Protein AF-A0AAW0IYM4-F1 (afdb_monomer_lite)

Radius of gyration: 17.97 Å; chains: 1; bounding box: 32×26×51 Å

Sequence (90 aa):
MEEILKALKDDNNNINIVGVHGMGGVGKTTMVKQVAEKVMTEGLFHRVVMASVSQIVNLKKIQISIADGLELFLKKKSDEDKRRELFGKE

Organism: Quercus suber (NCBI:txid58331)

Structure (mmCIF, N/CA/C/O backbone):
data_AF-A0AAW0IYM4-F1
#
_entry.id   AF-A0AAW0IYM4-F1
#
loop_
_atom_site.group_PDB
_atom_site.id
_atom_site.type_symbol
_atom_site.label_atom_id
_atom_site.label_alt_id
_atom_site.label_comp_id
_atom_site.label_asym_id
_atom_site.label_entity_id
_atom_site.label_seq_id
_atom_site.pdbx_PDB_ins_code
_atom_site.Cartn_x
_atom_site.Cartn_y
_atom_site.Cartn_z
_atom_site.occupancy
_atom_site.B_iso_or_equiv
_atom_site.auth_seq_id
_atom_site.auth_comp_id
_atom_site.auth_asym_id
_atom_site.auth_atom_id
_atom_site.pdbx_PDB_model_num
ATOM 1 N N . MET A 1 1 ? -0.109 2.005 14.275 1.00 83.75 1 MET A N 1
ATOM 2 C CA . MET A 1 1 ? -1.181 1.473 13.399 1.00 83.75 1 MET A CA 1
ATOM 3 C C . MET A 1 1 ? -2.429 2.338 13.478 1.00 83.75 1 MET A C 1
ATOM 5 O O . MET A 1 1 ? -2.889 2.776 12.435 1.00 83.75 1 MET A O 1
ATOM 9 N N . GLU A 1 2 ? -2.956 2.614 14.673 1.00 88.75 2 GLU A N 1
ATOM 10 C CA . GLU A 1 2 ? -4.148 3.463 14.845 1.00 88.75 2 GLU A CA 1
ATOM 11 C C . GLU A 1 2 ? -3.997 4.852 14.225 1.00 88.75 2 GLU A C 1
ATOM 13 O O . GLU A 1 2 ? -4.894 5.300 13.525 1.00 88.75 2 GLU A O 1
ATOM 18 N N . GLU A 1 3 ? -2.835 5.487 14.386 1.00 89.62 3 GLU A N 1
ATOM 19 C CA . GLU A 1 3 ? -2.541 6.786 13.765 1.00 89.62 3 GLU A CA 1
ATOM 20 C C . GLU A 1 3 ? -2.615 6.744 12.234 1.00 89.62 3 GLU A C 1
ATOM 22 O O . GLU A 1 3 ? -3.159 7.659 11.626 1.00 89.62 3 GLU A O 1
ATOM 27 N N . ILE A 1 4 ? -2.138 5.658 11.610 1.00 91.81 4 ILE A N 1
ATOM 28 C CA . ILE A 1 4 ? -2.222 5.471 10.154 1.00 91.81 4 ILE A CA 1
ATOM 29 C C . ILE A 1 4 ? -3.689 5.355 9.737 1.00 91.81 4 ILE A C 1
ATOM 31 O O . ILE A 1 4 ? -4.113 6.024 8.805 1.00 91.81 4 ILE A O 1
ATOM 35 N N . LEU A 1 5 ? -4.482 4.544 10.441 1.00 90.81 5 LEU A N 1
ATOM 36 C CA . LEU A 1 5 ? -5.908 4.387 10.139 1.00 90.81 5 LEU A CA 1
ATOM 37 C C . LEU A 1 5 ? -6.683 5.686 10.357 1.00 90.81 5 LEU A C 1
ATOM 39 O O . LEU A 1 5 ? -7.569 5.999 9.574 1.00 90.81 5 LEU A O 1
ATOM 43 N N . LYS A 1 6 ? -6.345 6.447 11.401 1.00 90.44 6 LYS A N 1
ATOM 44 C CA . LYS A 1 6 ? -6.935 7.760 11.660 1.00 90.44 6 LYS A CA 1
ATOM 45 C C . LYS A 1 6 ? -6.600 8.736 10.535 1.00 90.44 6 LYS A C 1
ATOM 47 O O . LYS A 1 6 ? -7.507 9.389 10.043 1.00 90.44 6 LYS A O 1
ATOM 52 N N . ALA A 1 7 ? -5.341 8.781 10.097 1.00 90.25 7 ALA A N 1
ATOM 53 C CA . ALA A 1 7 ? -4.919 9.612 8.971 1.00 90.25 7 ALA A CA 1
ATOM 54 C C . ALA A 1 7 ? -5.629 9.227 7.662 1.00 90.25 7 ALA A C 1
ATOM 56 O O . ALA A 1 7 ? -5.990 10.104 6.893 1.00 90.25 7 ALA A O 1
ATOM 57 N N . LEU A 1 8 ? -5.870 7.931 7.430 1.00 88.81 8 LEU A N 1
ATOM 58 C CA . LEU A 1 8 ? -6.595 7.439 6.251 1.00 88.81 8 LEU A CA 1
ATOM 59 C C . LEU A 1 8 ? -8.114 7.690 6.295 1.00 88.81 8 LEU A C 1
ATOM 61 O O . LEU A 1 8 ? -8.747 7.607 5.252 1.00 88.81 8 LEU A O 1
ATOM 65 N N . LYS A 1 9 ? -8.698 7.949 7.474 1.00 87.38 9 LYS A N 1
ATOM 66 C CA . LYS A 1 9 ? -10.126 8.288 7.659 1.00 87.38 9 LYS A CA 1
ATOM 67 C C . LYS A 1 9 ? -10.387 9.798 7.675 1.00 87.38 9 LYS A C 1
ATOM 69 O O . LYS A 1 9 ? -11.541 10.214 7.707 1.00 87.38 9 LYS A O 1
ATOM 74 N N . ASP A 1 10 ? -9.337 10.609 7.772 1.00 83.88 10 ASP A N 1
ATOM 75 C CA . ASP A 1 10 ? -9.452 12.056 7.933 1.00 83.88 10 ASP A CA 1
ATOM 76 C C . ASP A 1 10 ? -9.609 12.748 6.571 1.00 83.88 10 ASP A C 1
ATOM 78 O O . ASP A 1 10 ? -8.668 13.335 6.029 1.00 83.88 10 ASP A O 1
ATOM 82 N N . ASP A 1 11 ? -10.827 12.684 6.026 1.00 72.06 11 ASP A N 1
ATOM 83 C CA . ASP A 1 11 ? -11.199 13.293 4.739 1.00 72.06 11 ASP A CA 1
ATOM 84 C C . ASP A 1 11 ? -11.104 14.830 4.748 1.00 72.06 11 ASP A C 1
ATOM 86 O O . ASP A 1 11 ? -11.093 15.468 3.696 1.00 72.06 11 ASP A O 1
ATOM 90 N N . ASN A 1 12 ? -10.996 15.450 5.927 1.00 76.62 12 ASN A N 1
ATOM 91 C CA . ASN A 1 12 ? -10.969 16.906 6.074 1.00 76.62 12 ASN A CA 1
ATOM 92 C C . ASN A 1 12 ? -9.579 17.516 5.862 1.00 76.62 12 ASN A C 1
ATOM 94 O O . ASN A 1 12 ? -9.454 18.733 5.724 1.00 76.62 12 ASN A O 1
ATOM 98 N N . ASN A 1 13 ? -8.530 16.693 5.872 1.00 70.75 13 ASN A N 1
ATOM 99 C CA . ASN A 1 13 ? -7.149 17.157 5.988 1.00 70.75 13 ASN A CA 1
ATOM 100 C C . ASN A 1 13 ? -6.316 16.890 4.720 1.00 70.75 13 ASN A C 1
ATOM 102 O O . ASN A 1 13 ? -5.101 17.087 4.725 1.00 70.75 13 ASN A O 1
ATOM 106 N N . ASN A 1 14 ? -6.962 16.451 3.626 1.00 77.81 14 ASN A N 1
ATOM 107 C CA . ASN A 1 14 ? -6.351 16.166 2.318 1.00 77.81 14 ASN A CA 1
ATOM 108 C C . ASN A 1 14 ? -5.060 15.323 2.408 1.00 77.81 14 ASN A C 1
ATOM 110 O O . ASN A 1 14 ? -4.096 15.541 1.662 1.00 77.81 14 ASN A O 1
ATOM 114 N N . ILE A 1 15 ? -5.017 14.359 3.334 1.00 79.44 15 ILE A N 1
ATOM 115 C CA . ILE A 1 15 ? -3.857 13.482 3.505 1.00 79.44 15 ILE A CA 1
ATOM 116 C C . ILE A 1 15 ? -3.868 12.438 2.391 1.00 79.44 15 ILE A C 1
ATOM 118 O O . ILE A 1 15 ? -4.620 11.472 2.424 1.00 79.44 15 ILE A O 1
ATOM 122 N N . ASN A 1 16 ? -2.976 12.614 1.417 1.00 82.44 16 ASN A N 1
ATOM 123 C CA . ASN A 1 16 ? -2.838 11.693 0.286 1.00 82.44 16 ASN A CA 1
ATOM 124 C C . ASN A 1 16 ? -1.678 10.696 0.448 1.00 82.44 16 ASN A C 1
ATOM 126 O O . ASN A 1 16 ? -1.592 9.718 -0.293 1.00 82.44 16 ASN A O 1
ATOM 130 N N . ILE A 1 17 ? -0.741 10.953 1.371 1.00 89.94 17 ILE A N 1
ATOM 131 C CA . ILE A 1 17 ? 0.492 10.169 1.527 1.00 89.94 17 ILE A CA 1
ATOM 132 C C . ILE A 1 17 ? 0.810 9.981 3.011 1.00 89.94 17 ILE A C 1
ATOM 134 O O . ILE A 1 17 ? 0.926 10.951 3.756 1.00 89.94 17 ILE A O 1
ATOM 138 N N . VAL A 1 18 ? 1.040 8.728 3.414 1.00 90.75 18 VAL A N 1
ATOM 139 C CA . VAL A 1 18 ? 1.539 8.358 4.745 1.00 90.75 18 VAL A CA 1
ATOM 140 C C . VAL A 1 18 ? 2.849 7.589 4.590 1.00 90.75 18 VAL A C 1
ATOM 142 O O . VAL A 1 18 ? 2.894 6.535 3.954 1.00 90.75 18 VAL A O 1
ATOM 145 N N . GLY A 1 19 ? 3.930 8.112 5.169 1.00 93.31 19 GLY A N 1
ATOM 146 C CA . GLY A 1 19 ? 5.244 7.468 5.165 1.00 93.31 19 GLY A CA 1
ATOM 147 C C . GLY A 1 19 ? 5.492 6.659 6.438 1.00 93.31 19 GLY A C 1
ATOM 148 O O . GLY A 1 19 ? 5.350 7.180 7.538 1.00 93.31 19 GLY A O 1
ATOM 149 N N . VAL A 1 20 ? 5.922 5.401 6.300 1.00 94.19 20 VAL A N 1
ATOM 150 C CA . VAL A 1 20 ? 6.361 4.559 7.428 1.00 94.19 20 VAL A CA 1
ATOM 151 C C . VAL A 1 20 ? 7.867 4.325 7.320 1.00 94.19 20 VAL A C 1
ATOM 153 O O . VAL A 1 20 ? 8.332 3.660 6.393 1.00 94.19 20 VAL A O 1
ATOM 156 N N . HIS A 1 21 ? 8.642 4.841 8.275 1.00 94.25 21 HIS A N 1
ATOM 157 C CA . HIS A 1 21 ? 10.105 4.731 8.294 1.00 94.25 21 HIS A CA 1
ATOM 158 C C . HIS A 1 21 ? 10.617 4.068 9.583 1.00 94.25 21 HIS A C 1
ATOM 160 O O . HIS A 1 21 ? 9.884 3.903 10.552 1.00 94.25 21 HIS A O 1
ATOM 166 N N . GLY A 1 22 ? 11.877 3.622 9.579 1.00 95.50 22 GLY A N 1
ATOM 167 C CA . GLY A 1 22 ? 12.506 2.945 10.721 1.00 95.50 22 GLY A CA 1
ATOM 168 C C . GLY A 1 22 ? 13.582 1.947 10.295 1.00 95.50 22 GLY A C 1
ATOM 169 O O . GLY A 1 22 ? 13.756 1.693 9.099 1.00 95.50 22 GLY A O 1
ATOM 170 N N . MET A 1 23 ? 14.275 1.346 11.263 1.00 97.00 23 MET A N 1
ATOM 171 C CA . MET A 1 23 ? 15.355 0.375 11.020 1.00 97.00 23 MET A CA 1
ATOM 172 C C . MET A 1 23 ? 14.910 -0.831 10.173 1.00 97.00 23 MET A C 1
ATOM 174 O O . MET A 1 23 ? 13.721 -1.143 10.057 1.00 97.00 23 MET A O 1
ATOM 178 N N . GLY A 1 24 ? 15.864 -1.521 9.545 1.00 96.12 24 GLY A N 1
ATOM 179 C CA . GLY A 1 24 ? 15.601 -2.779 8.838 1.00 96.12 24 GLY A CA 1
ATOM 180 C C . GLY A 1 24 ? 15.023 -3.851 9.771 1.00 96.12 24 GLY A C 1
ATOM 181 O O . GLY A 1 24 ? 15.310 -3.857 10.961 1.00 96.12 24 GLY A O 1
ATOM 182 N N . GLY A 1 25 ? 14.172 -4.738 9.253 1.00 96.12 25 GLY A N 1
ATOM 183 C CA . GLY A 1 25 ? 13.653 -5.886 10.013 1.00 96.12 25 GLY A CA 1
ATOM 184 C C . GLY A 1 25 ? 12.533 -5.600 11.026 1.00 96.12 25 GLY A C 1
ATOM 185 O O . GLY A 1 25 ? 11.849 -6.530 11.425 1.00 96.12 25 GLY A O 1
ATOM 186 N N . VAL A 1 26 ? 12.243 -4.340 11.366 1.00 96.56 26 VAL A N 1
ATOM 187 C CA . VAL A 1 26 ? 11.221 -3.972 12.382 1.00 96.5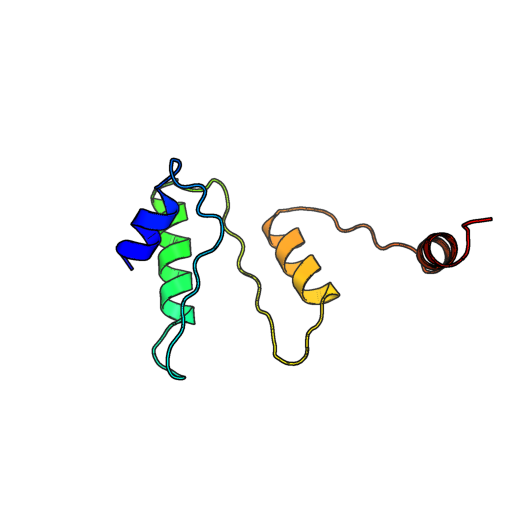6 26 VAL A CA 1
ATOM 188 C C . VAL A 1 26 ? 9.758 -4.219 11.970 1.00 96.56 26 VAL A C 1
ATOM 190 O O . VAL A 1 26 ? 8.839 -3.800 12.662 1.00 96.56 26 VAL A O 1
ATOM 193 N N . GLY A 1 27 ? 9.510 -4.851 10.819 1.00 96.19 27 GLY A N 1
ATOM 194 C CA . GLY A 1 27 ? 8.153 -5.221 10.396 1.00 96.19 27 GLY A CA 1
ATOM 195 C C . GLY A 1 27 ? 7.347 -4.137 9.668 1.00 96.19 27 GLY A C 1
ATOM 196 O O . GLY A 1 27 ? 6.137 -4.283 9.538 1.00 96.19 27 GLY A O 1
ATOM 197 N N . LYS A 1 28 ? 7.975 -3.080 9.129 1.00 97.00 28 LYS A N 1
ATOM 198 C CA . LYS A 1 28 ? 7.273 -2.003 8.385 1.00 97.00 28 LYS A CA 1
ATOM 199 C C . LYS A 1 28 ? 6.358 -2.533 7.272 1.00 97.00 28 LYS A C 1
ATOM 201 O O . LYS A 1 28 ? 5.184 -2.188 7.215 1.00 97.00 28 LYS A O 1
ATOM 206 N N . THR A 1 29 ? 6.879 -3.417 6.419 1.00 95.56 29 THR A N 1
ATOM 207 C CA . THR A 1 29 ? 6.101 -4.039 5.335 1.00 95.56 29 THR A CA 1
ATOM 208 C C . THR A 1 29 ? 4.941 -4.875 5.878 1.00 95.56 29 THR A C 1
ATOM 210 O O . THR A 1 29 ? 3.863 -4.878 5.293 1.00 95.56 29 THR A O 1
ATOM 213 N N . THR A 1 30 ? 5.143 -5.562 7.004 1.00 96.75 30 THR A N 1
ATOM 214 C CA . THR A 1 30 ? 4.095 -6.341 7.678 1.00 96.75 30 THR A CA 1
ATOM 215 C C . THR A 1 30 ? 2.990 -5.433 8.209 1.00 96.75 30 THR A C 1
ATOM 217 O O . THR A 1 30 ? 1.818 -5.716 7.988 1.00 96.75 30 THR A O 1
ATOM 220 N N . MET A 1 31 ? 3.348 -4.303 8.823 1.00 95.94 31 MET A N 1
ATOM 221 C CA . MET A 1 31 ? 2.378 -3.318 9.304 1.00 95.94 31 MET A CA 1
ATOM 222 C C . MET A 1 31 ? 1.519 -2.764 8.159 1.00 95.94 31 MET A C 1
ATOM 224 O O . MET A 1 31 ? 0.301 -2.712 8.288 1.00 95.94 31 MET A O 1
ATOM 228 N N . VAL A 1 32 ? 2.128 -2.389 7.026 1.00 95.38 32 VAL A N 1
ATOM 229 C CA . VAL A 1 32 ? 1.384 -1.878 5.857 1.00 95.38 32 VAL A CA 1
ATOM 230 C C . VAL A 1 32 ? 0.421 -2.932 5.298 1.00 95.38 32 VAL A C 1
ATOM 232 O O . VAL A 1 32 ? -0.703 -2.588 4.944 1.00 95.38 32 VAL A O 1
ATOM 235 N N . LYS A 1 33 ? 0.806 -4.217 5.281 1.00 96.00 33 LYS A N 1
ATOM 236 C CA . LYS A 1 33 ? -0.095 -5.320 4.892 1.00 96.00 33 LYS A CA 1
ATOM 237 C C . LYS A 1 33 ? -1.310 -5.436 5.817 1.00 96.00 33 LYS A C 1
ATOM 239 O O . LYS A 1 33 ? -2.426 -5.552 5.328 1.00 96.00 33 LYS A O 1
ATOM 244 N N . GLN A 1 34 ? -1.104 -5.357 7.131 1.00 96.12 34 GLN A N 1
ATOM 245 C CA . GLN A 1 34 ? -2.200 -5.401 8.108 1.00 96.12 34 GLN A CA 1
ATOM 246 C C . GLN A 1 34 ? -3.135 -4.191 7.983 1.00 96.12 34 GLN A C 1
ATOM 248 O O . GLN A 1 34 ? -4.348 -4.333 8.101 1.00 96.12 34 GLN A O 1
ATOM 253 N N . VAL A 1 35 ? -2.589 -2.999 7.711 1.00 95.19 35 VAL A N 1
ATOM 254 C CA . VAL A 1 35 ? -3.404 -1.809 7.422 1.00 95.19 35 VAL A CA 1
ATOM 255 C C . VAL A 1 35 ? -4.238 -2.033 6.161 1.00 95.19 35 VAL A C 1
ATOM 257 O O . VAL A 1 35 ? -5.440 -1.805 6.206 1.00 95.19 35 VAL A O 1
ATOM 260 N N . ALA A 1 36 ? -3.639 -2.529 5.074 1.00 94.94 36 ALA A N 1
ATOM 261 C CA . ALA A 1 36 ? -4.349 -2.824 3.827 1.00 94.94 36 ALA A CA 1
ATOM 262 C C . ALA A 1 36 ? -5.531 -3.792 4.033 1.00 94.94 36 ALA A C 1
ATOM 264 O O . ALA A 1 36 ? -6.633 -3.530 3.559 1.00 94.94 36 ALA A O 1
ATOM 265 N N . GLU A 1 37 ? -5.326 -4.876 4.783 1.00 95.44 37 GLU A N 1
ATOM 266 C CA . GLU A 1 37 ? -6.386 -5.834 5.125 1.00 95.44 37 GLU A CA 1
ATOM 267 C C . GLU A 1 37 ? -7.499 -5.192 5.963 1.00 95.44 37 GLU A C 1
ATOM 269 O O . GLU A 1 37 ? -8.688 -5.387 5.696 1.00 95.44 37 GLU A O 1
ATOM 274 N N . LYS A 1 38 ? -7.120 -4.379 6.952 1.00 95.38 38 LYS A N 1
ATOM 275 C CA . LYS A 1 38 ? -8.069 -3.727 7.852 1.00 95.38 38 LYS A CA 1
ATOM 276 C C . LYS A 1 38 ? -8.928 -2.691 7.135 1.00 95.38 38 LYS A C 1
ATOM 278 O O . LYS A 1 38 ? -10.137 -2.685 7.331 1.00 95.38 38 LYS A O 1
ATOM 283 N N . VAL A 1 39 ? -8.343 -1.857 6.275 1.00 94.00 39 VAL A N 1
ATOM 284 C CA . VAL A 1 39 ? -9.116 -0.839 5.547 1.00 94.00 39 VAL A CA 1
ATOM 285 C C . VAL A 1 39 ? -10.057 -1.442 4.499 1.00 94.00 39 VAL A C 1
ATOM 287 O O . VAL A 1 39 ? -11.109 -0.865 4.238 1.00 94.00 39 VAL A O 1
ATOM 290 N N . MET A 1 40 ? -9.714 -2.610 3.941 1.00 95.19 40 MET A N 1
ATOM 291 C CA . MET A 1 40 ? -10.614 -3.389 3.082 1.00 95.19 40 MET A CA 1
ATOM 292 C C . MET A 1 40 ? -11.753 -4.018 3.894 1.00 95.19 40 MET A C 1
ATOM 294 O O . MET A 1 40 ? -12.912 -3.898 3.513 1.00 95.19 40 MET A O 1
ATOM 298 N N . THR A 1 41 ? -11.439 -4.647 5.031 1.00 95.00 41 THR A N 1
ATOM 299 C CA . THR A 1 41 ? -12.438 -5.284 5.913 1.00 95.00 41 THR A CA 1
ATOM 300 C C . THR A 1 41 ? -13.420 -4.269 6.504 1.00 95.00 41 THR A C 1
ATOM 302 O O . THR A 1 41 ? -14.611 -4.544 6.595 1.00 95.00 41 THR A O 1
ATOM 305 N N . GLU A 1 42 ? -12.938 -3.083 6.881 1.00 93.69 42 GLU A N 1
ATOM 306 C CA . GLU A 1 42 ? -13.772 -1.977 7.373 1.00 93.69 42 GLU A CA 1
ATOM 307 C C . GLU A 1 42 ? -14.491 -1.214 6.244 1.00 93.69 42 GLU A C 1
ATOM 309 O O . GLU A 1 42 ? -15.254 -0.294 6.527 1.00 93.69 42 GLU A O 1
ATOM 314 N N . GLY A 1 43 ? -14.253 -1.562 4.972 1.00 93.00 43 GLY A N 1
ATOM 315 C CA . GLY A 1 43 ? -14.894 -0.923 3.820 1.00 93.00 43 GLY A CA 1
ATOM 316 C C . GLY A 1 43 ? -14.514 0.547 3.612 1.00 93.00 43 GLY A C 1
ATOM 317 O O . GLY A 1 43 ? -15.248 1.274 2.950 1.00 93.00 43 GLY A O 1
ATOM 318 N N . LEU A 1 44 ? -13.381 0.997 4.165 1.00 90.62 44 LEU A N 1
ATOM 319 C CA . LEU A 1 44 ? -12.917 2.388 4.050 1.00 90.62 44 LEU A CA 1
ATOM 320 C C . LEU A 1 44 ? -12.457 2.722 2.632 1.00 90.62 44 LEU A C 1
ATOM 322 O O . LEU A 1 44 ? -12.559 3.861 2.191 1.00 90.62 44 LEU A O 1
ATOM 326 N N . PHE A 1 45 ? -11.949 1.720 1.917 1.00 90.81 45 PHE A N 1
ATOM 327 C CA . PHE A 1 45 ? -11.567 1.839 0.519 1.00 90.81 45 PHE A CA 1
ATOM 328 C C . PHE A 1 45 ? -12.265 0.753 -0.283 1.00 90.81 45 PHE A C 1
ATOM 330 O O . PHE A 1 45 ? -12.324 -0.403 0.129 1.00 90.81 45 PHE A O 1
ATOM 337 N N . HIS A 1 46 ? -12.732 1.114 -1.477 1.00 91.75 46 HIS A N 1
ATOM 338 C CA . HIS A 1 46 ? -13.292 0.146 -2.418 1.00 91.75 46 HIS A CA 1
ATOM 339 C C . HIS A 1 46 ? -12.238 -0.862 -2.909 1.00 91.75 46 HIS A C 1
ATOM 341 O O . HIS A 1 46 ? -12.5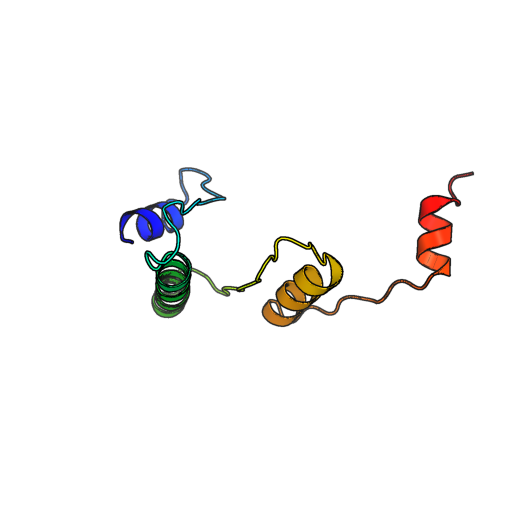58 -2.003 -3.240 1.00 91.75 46 HIS A O 1
ATOM 347 N N . ARG A 1 47 ? -10.974 -0.431 -2.985 1.00 92.69 47 ARG A N 1
ATOM 348 C CA . ARG A 1 47 ? -9.868 -1.223 -3.522 1.00 92.69 47 ARG A CA 1
ATOM 349 C C . ARG A 1 47 ? -8.547 -0.778 -2.908 1.00 92.69 47 ARG A C 1
ATOM 351 O O . ARG A 1 47 ? -8.302 0.417 -2.764 1.00 92.69 47 ARG A O 1
ATOM 358 N N . VAL A 1 48 ? -7.676 -1.740 -2.614 1.00 94.25 48 VAL A N 1
ATOM 359 C CA . VAL A 1 48 ? -6.300 -1.503 -2.163 1.00 94.25 48 VAL A CA 1
ATOM 360 C C . VAL A 1 48 ? -5.347 -2.282 -3.056 1.00 94.25 48 VAL A C 1
ATOM 362 O O . VAL A 1 48 ? -5.533 -3.475 -3.281 1.00 94.25 48 VAL A O 1
ATOM 365 N N . VAL A 1 49 ? -4.308 -1.609 -3.548 1.00 95.38 49 VAL A N 1
ATOM 366 C CA . VAL A 1 49 ? -3.309 -2.200 -4.443 1.00 95.38 49 VAL A CA 1
ATOM 367 C C . VAL A 1 49 ? -1.931 -2.122 -3.807 1.00 95.38 49 VAL A C 1
ATOM 369 O O . VAL A 1 49 ? -1.474 -1.053 -3.407 1.00 95.38 49 VAL A O 1
ATOM 372 N N . MET A 1 50 ? -1.249 -3.264 -3.730 1.00 94.38 50 MET A N 1
ATOM 373 C CA . MET A 1 50 ? 0.127 -3.343 -3.251 1.00 94.38 50 MET A CA 1
ATOM 374 C C . MET A 1 50 ? 1.099 -3.477 -4.420 1.00 94.38 50 MET A C 1
ATOM 376 O O . MET A 1 50 ? 1.057 -4.453 -5.163 1.00 94.38 50 MET A O 1
ATOM 380 N N . ALA A 1 51 ? 2.039 -2.541 -4.522 1.00 94.88 51 ALA A N 1
ATOM 381 C CA . ALA A 1 51 ? 3.154 -2.615 -5.458 1.00 94.88 51 ALA A CA 1
ATOM 382 C C . ALA A 1 51 ? 4.487 -2.583 -4.701 1.00 94.88 51 ALA A C 1
ATOM 384 O O . ALA A 1 51 ? 4.655 -1.842 -3.733 1.00 94.88 51 ALA A O 1
ATOM 385 N N . SER A 1 52 ? 5.447 -3.397 -5.142 1.00 93.31 52 SER A N 1
ATOM 386 C CA . SER A 1 52 ? 6.804 -3.407 -4.593 1.00 93.31 52 SER A CA 1
ATOM 387 C C . SER A 1 52 ? 7.738 -2.601 -5.489 1.00 93.31 52 SER A C 1
ATOM 389 O O . SER A 1 52 ? 7.780 -2.812 -6.702 1.00 93.31 52 SER A O 1
ATOM 391 N N . VAL A 1 53 ? 8.510 -1.703 -4.879 1.00 93.88 53 VAL A N 1
ATOM 392 C CA . VAL A 1 53 ? 9.549 -0.915 -5.547 1.00 93.88 53 VAL A CA 1
ATOM 393 C C . VAL A 1 53 ? 10.904 -1.383 -5.025 1.00 93.88 53 VAL A C 1
ATOM 395 O O . VAL A 1 53 ? 11.204 -1.244 -3.841 1.00 93.88 53 VAL A O 1
ATOM 398 N N . SER A 1 54 ? 11.713 -1.977 -5.898 1.00 92.56 54 SER A N 1
ATOM 399 C CA . SER A 1 54 ? 13.099 -2.352 -5.601 1.00 92.56 54 SER A CA 1
ATOM 400 C C . SER A 1 54 ? 14.055 -1.178 -5.814 1.00 92.56 54 SER A C 1
ATOM 402 O O . SER A 1 54 ? 13.725 -0.231 -6.523 1.00 92.56 54 SER A O 1
ATOM 404 N N . GLN A 1 55 ? 15.267 -1.268 -5.252 1.00 93.94 55 GLN A N 1
ATOM 405 C CA . GLN A 1 55 ? 16.322 -0.260 -5.454 1.00 93.94 55 GLN A CA 1
ATOM 406 C C . GLN A 1 55 ? 16.652 -0.061 -6.939 1.00 93.94 55 GLN A C 1
ATOM 408 O O . GLN A 1 55 ? 16.756 1.065 -7.414 1.00 93.94 55 GLN A O 1
ATOM 413 N N . ILE A 1 56 ? 16.760 -1.162 -7.689 1.00 96.44 56 ILE A N 1
ATOM 414 C CA . ILE A 1 56 ? 16.781 -1.113 -9.150 1.00 96.44 56 ILE A CA 1
ATOM 415 C C . ILE A 1 56 ? 15.332 -0.956 -9.600 1.00 96.44 56 ILE A C 1
ATOM 417 O O . ILE A 1 56 ? 14.543 -1.903 -9.537 1.00 96.44 56 ILE A O 1
ATOM 421 N N . VAL A 1 57 ? 14.973 0.257 -10.003 1.00 95.00 57 VAL A N 1
ATOM 422 C CA . VAL A 1 57 ? 13.595 0.598 -10.354 1.00 95.00 57 VAL A CA 1
ATOM 423 C C . VAL A 1 57 ? 13.251 0.025 -11.726 1.00 95.00 57 VAL A C 1
ATOM 425 O O . VAL A 1 57 ? 13.878 0.350 -12.731 1.00 95.00 57 VAL A O 1
ATOM 428 N N . ASN A 1 58 ? 12.201 -0.795 -11.785 1.00 94.44 58 ASN A N 1
ATOM 429 C CA . ASN A 1 58 ? 11.583 -1.222 -13.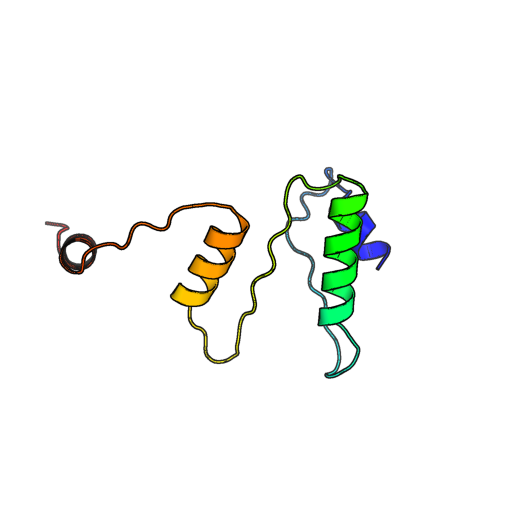037 1.00 94.44 58 ASN A CA 1
ATOM 430 C C . ASN A 1 58 ? 10.177 -0.621 -13.133 1.00 94.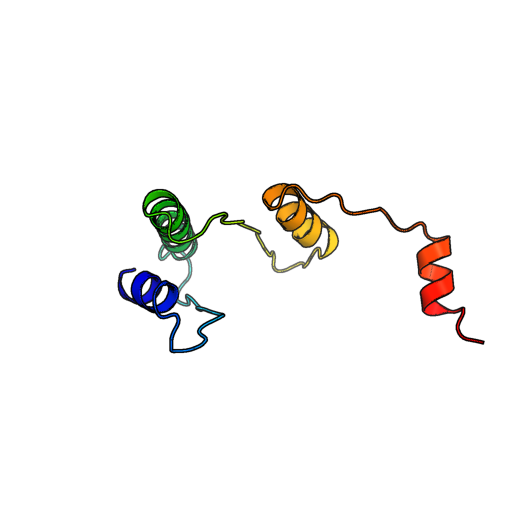44 58 ASN A C 1
ATOM 432 O O . ASN A 1 58 ? 9.202 -1.209 -12.661 1.00 94.44 58 ASN A O 1
ATOM 436 N N . LEU A 1 59 ? 10.087 0.560 -13.751 1.00 92.69 59 LEU A N 1
ATOM 437 C CA . LEU A 1 59 ? 8.838 1.319 -13.878 1.00 92.69 59 LEU A CA 1
ATOM 438 C C . LEU A 1 59 ? 7.730 0.509 -14.552 1.00 92.69 59 LEU A C 1
ATOM 440 O O . LEU A 1 59 ? 6.598 0.503 -14.078 1.00 92.69 59 LEU A O 1
ATOM 444 N N . LYS A 1 60 ? 8.070 -0.235 -15.610 1.00 90.81 60 LYS A N 1
ATOM 445 C CA . LYS A 1 60 ? 7.109 -1.073 -16.332 1.00 90.81 60 LYS A CA 1
ATOM 446 C C . LYS A 1 60 ? 6.512 -2.141 -15.417 1.00 90.81 60 LYS A C 1
ATOM 448 O O . LYS A 1 60 ? 5.306 -2.349 -15.440 1.00 90.81 60 LYS A O 1
ATOM 453 N N . LYS A 1 61 ? 7.338 -2.801 -14.599 1.00 92.25 61 LYS A N 1
ATOM 454 C CA . LYS A 1 61 ? 6.867 -3.813 -13.643 1.00 92.25 61 LYS A CA 1
ATOM 455 C C . LYS A 1 61 ? 5.938 -3.200 -12.592 1.00 92.25 61 LYS A C 1
ATOM 457 O O . LYS A 1 61 ? 4.894 -3.776 -12.324 1.00 92.25 61 LYS A O 1
ATOM 462 N N . ILE A 1 62 ? 6.289 -2.034 -12.048 1.00 94.75 62 ILE A N 1
ATOM 463 C CA . ILE A 1 62 ? 5.465 -1.321 -11.057 1.00 94.75 62 ILE A CA 1
ATOM 464 C C . ILE A 1 62 ? 4.109 -0.938 -11.659 1.00 94.75 62 ILE A C 1
ATOM 466 O O . ILE A 1 62 ? 3.077 -1.223 -11.061 1.00 94.75 62 ILE A O 1
ATOM 470 N N . GLN A 1 63 ? 4.104 -0.349 -12.859 1.00 94.12 63 GLN A N 1
ATOM 471 C CA . GLN A 1 63 ? 2.875 0.022 -13.563 1.00 94.12 63 GLN A CA 1
ATOM 472 C C . GLN A 1 63 ? 1.988 -1.190 -13.840 1.00 94.12 63 GLN A C 1
ATOM 474 O O . GLN A 1 63 ? 0.789 -1.104 -13.610 1.00 94.12 63 GLN A O 1
ATO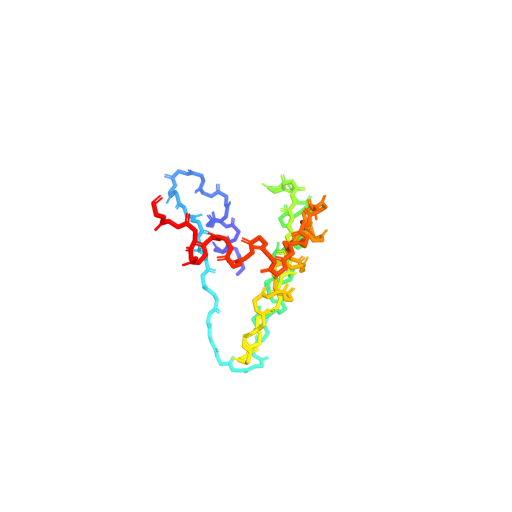M 479 N N . ILE A 1 64 ? 2.568 -2.311 -14.288 1.00 92.19 64 ILE A N 1
ATOM 480 C CA . ILE A 1 64 ? 1.827 -3.562 -14.502 1.00 92.19 64 ILE A CA 1
ATOM 481 C C . ILE A 1 64 ? 1.212 -4.048 -13.190 1.00 92.19 64 ILE A C 1
ATOM 483 O O . ILE A 1 64 ? 0.012 -4.261 -13.149 1.00 92.19 64 ILE A O 1
ATOM 487 N N . SER A 1 65 ? 1.980 -4.129 -12.097 1.00 93.94 65 SER A N 1
ATOM 488 C CA . SER A 1 65 ? 1.434 -4.560 -10.802 1.00 93.94 65 SER A CA 1
ATOM 489 C C . SER A 1 65 ? 0.298 -3.664 -10.302 1.00 93.94 65 SER A C 1
ATOM 491 O O . SER A 1 65 ? -0.663 -4.162 -9.723 1.00 93.94 65 SER A O 1
ATOM 493 N N . ILE A 1 66 ? 0.391 -2.350 -10.531 1.00 95.00 66 ILE A N 1
ATOM 494 C CA . ILE A 1 66 ? -0.687 -1.421 -10.178 1.00 95.00 66 ILE A CA 1
ATOM 495 C C . ILE A 1 66 ? -1.905 -1.636 -11.083 1.00 95.00 66 ILE A C 1
ATOM 497 O O . ILE A 1 66 ? -3.023 -1.707 -10.584 1.00 95.00 66 ILE A O 1
ATOM 501 N N . ALA A 1 67 ? -1.699 -1.751 -12.395 1.00 94.31 67 ALA A N 1
ATOM 502 C CA . ALA A 1 67 ? -2.769 -1.954 -13.362 1.00 94.31 67 ALA A CA 1
ATOM 503 C C . ALA A 1 67 ? -3.508 -3.274 -13.131 1.00 94.31 67 ALA A C 1
ATOM 505 O O . ALA A 1 67 ? -4.732 -3.264 -13.099 1.00 94.31 67 ALA A O 1
ATOM 506 N N . ASP A 1 68 ? -2.784 -4.364 -12.874 1.00 92.12 68 ASP A N 1
ATOM 507 C CA . ASP A 1 68 ? -3.356 -5.668 -12.537 1.00 92.12 68 ASP A CA 1
ATOM 508 C C . ASP A 1 68 ? -4.219 -5.567 -11.272 1.00 92.12 68 ASP A C 1
ATOM 510 O O . ASP A 1 68 ? -5.363 -6.013 -11.262 1.00 92.12 68 ASP A O 1
ATOM 514 N N . GLY A 1 69 ? -3.712 -4.907 -10.223 1.00 92.00 69 GLY A N 1
ATOM 515 C CA . GLY A 1 69 ? -4.469 -4.682 -8.988 1.00 92.00 69 GLY A CA 1
ATOM 516 C C . GLY A 1 69 ? -5.693 -3.780 -9.166 1.00 92.00 69 GLY A C 1
ATOM 517 O O . GLY A 1 69 ? -6.638 -3.880 -8.389 1.00 92.00 69 GLY A O 1
ATOM 518 N N . LEU A 1 70 ? -5.691 -2.913 -10.181 1.00 93.62 70 LEU A N 1
ATOM 519 C CA . LEU A 1 70 ? -6.818 -2.062 -10.562 1.00 93.62 70 LEU A CA 1
ATOM 520 C C . LEU A 1 70 ? -7.690 -2.666 -11.673 1.00 93.62 70 LEU A C 1
ATOM 522 O O . LEU A 1 70 ? -8.652 -2.010 -12.062 1.00 93.62 70 LEU A O 1
ATOM 526 N N . GLU A 1 71 ? -7.408 -3.881 -12.150 1.00 91.25 71 GLU A N 1
ATOM 527 C CA . GLU A 1 71 ? -8.095 -4.519 -13.288 1.00 91.25 71 GLU A CA 1
ATOM 528 C C 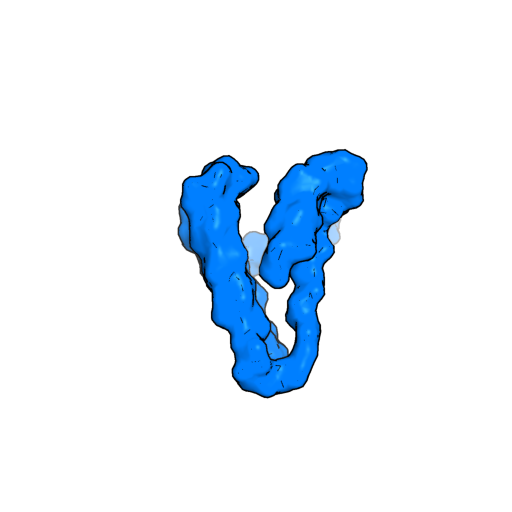. GLU A 1 71 ? -8.097 -3.642 -14.559 1.00 91.25 71 GLU A C 1
ATOM 530 O O . GLU A 1 71 ? -9.053 -3.611 -15.335 1.00 91.25 71 GLU A O 1
ATOM 535 N N . LEU A 1 72 ? -7.009 -2.900 -14.776 1.00 90.88 72 LEU A N 1
ATOM 536 C CA . LEU A 1 72 ? -6.816 -2.027 -15.929 1.00 90.88 72 LEU A CA 1
ATOM 537 C C . LEU A 1 72 ? -5.914 -2.679 -16.977 1.00 90.88 72 LEU A C 1
ATOM 539 O O . LEU A 1 72 ? -4.908 -3.313 -16.668 1.00 90.88 72 LEU A O 1
ATOM 543 N N . PHE A 1 73 ? -6.215 -2.424 -18.249 1.00 82.69 73 PHE A N 1
ATOM 544 C CA . PHE A 1 73 ? -5.380 -2.872 -19.360 1.00 82.69 73 PHE A CA 1
ATOM 545 C C . PHE A 1 73 ? -4.367 -1.799 -19.755 1.00 82.69 73 PHE A C 1
ATOM 547 O O . PHE A 1 73 ? -4.718 -0.757 -20.316 1.00 82.69 73 PHE A O 1
ATOM 554 N N . LEU A 1 74 ? -3.080 -2.077 -19.540 1.00 75.88 74 LEU A N 1
ATOM 555 C CA . LEU A 1 74 ? -2.012 -1.253 -20.100 1.00 75.88 74 LEU A CA 1
ATOM 556 C C . LEU A 1 74 ? -1.833 -1.586 -21.580 1.00 75.88 74 LEU A C 1
ATOM 558 O O . LEU A 1 74 ? -1.290 -2.632 -21.943 1.00 75.88 74 LEU A O 1
ATOM 562 N N . LYS A 1 75 ? -2.248 -0.671 -22.460 1.00 74.19 75 LYS A N 1
ATOM 563 C CA . LYS A 1 75 ? -1.912 -0.775 -23.882 1.00 74.19 75 LYS A CA 1
ATOM 564 C C . LYS A 1 75 ? -0.397 -0.699 -24.055 1.00 74.19 75 LYS A C 1
ATOM 566 O O . LYS A 1 75 ? 0.251 0.276 -23.670 1.00 74.19 75 LYS A O 1
ATOM 571 N N . LYS A 1 76 ? 0.172 -1.722 -24.690 1.00 67.62 76 LYS A N 1
ATOM 572 C CA . LYS A 1 76 ? 1.559 -1.692 -25.145 1.00 67.62 76 LYS A CA 1
ATOM 573 C C . LYS A 1 76 ? 1.642 -0.702 -26.309 1.00 67.62 76 LYS A C 1
ATOM 575 O O . LYS A 1 76 ? 1.179 -1.014 -27.400 1.00 67.62 76 LYS A O 1
ATOM 580 N N . LYS A 1 77 ? 2.216 0.482 -26.079 1.00 68.75 77 LYS A N 1
ATOM 581 C CA . LYS A 1 77 ? 2.586 1.389 -27.176 1.00 68.75 77 LYS A CA 1
ATOM 582 C C . LYS A 1 77 ? 3.595 0.683 -28.080 1.00 68.75 77 LYS A C 1
ATOM 584 O O . LYS A 1 77 ? 4.549 0.075 -27.571 1.00 68.75 77 LYS A O 1
ATOM 589 N N . SER A 1 78 ? 3.379 0.757 -29.391 1.00 74.69 78 SER A N 1
ATOM 590 C CA . SER A 1 78 ? 4.369 0.298 -30.360 1.00 74.69 78 SER A CA 1
ATOM 591 C C . SER A 1 78 ? 5.618 1.180 -30.280 1.00 74.69 78 SER A C 1
ATOM 593 O O . SER A 1 78 ? 5.590 2.291 -29.743 1.00 74.69 78 SER A O 1
ATOM 595 N N . ASP A 1 79 ? 6.746 0.686 -30.783 1.00 75.69 79 ASP A N 1
ATOM 596 C CA . ASP A 1 79 ? 7.959 1.504 -30.826 1.00 75.69 79 ASP A CA 1
ATOM 597 C C . ASP A 1 79 ? 7.817 2.672 -31.816 1.00 75.69 79 ASP A C 1
ATOM 599 O O . ASP A 1 79 ? 8.432 3.718 -31.618 1.00 75.69 79 ASP A O 1
ATOM 603 N N . GLU A 1 80 ? 6.933 2.547 -32.808 1.00 74.94 80 GLU A N 1
ATOM 604 C CA . GLU A 1 80 ? 6.532 3.640 -33.697 1.00 74.94 80 GLU A CA 1
ATOM 605 C C . GLU A 1 80 ? 5.734 4.720 -32.957 1.00 74.94 80 GLU A C 1
ATOM 607 O O . GLU A 1 80 ? 6.023 5.904 -33.123 1.00 74.94 80 GLU A O 1
ATOM 612 N N . ASP A 1 81 ? 4.805 4.334 -32.074 1.00 78.94 81 ASP A N 1
ATOM 613 C CA . ASP A 1 81 ? 4.045 5.285 -31.249 1.00 78.94 81 ASP A CA 1
ATOM 614 C C . ASP A 1 81 ? 4.969 6.075 -30.318 1.00 78.94 81 ASP A C 1
ATOM 616 O O . ASP A 1 81 ? 4.836 7.290 -30.180 1.00 78.94 81 ASP A O 1
ATOM 620 N N . LYS A 1 82 ? 5.951 5.398 -29.705 1.00 78.31 82 LYS A N 1
ATOM 621 C CA . LYS A 1 82 ? 6.954 6.060 -28.854 1.00 78.31 82 LYS A CA 1
ATOM 622 C C . LYS A 1 82 ? 7.828 7.014 -29.664 1.00 78.31 82 LYS A C 1
ATOM 624 O O . LYS A 1 82 ? 8.103 8.120 -29.211 1.00 78.31 82 LYS A O 1
ATOM 629 N N . ARG A 1 83 ? 8.267 6.594 -30.857 1.00 75.06 83 ARG A N 1
ATOM 630 C CA . ARG A 1 83 ? 9.080 7.426 -31.757 1.00 75.06 83 ARG A CA 1
ATOM 631 C C . ARG A 1 83 ? 8.319 8.665 -32.222 1.00 75.06 83 ARG A C 1
ATOM 633 O O . ARG A 1 83 ? 8.893 9.746 -32.192 1.00 75.06 83 ARG A O 1
ATOM 640 N N . ARG A 1 84 ? 7.040 8.538 -32.586 1.00 82.19 84 ARG A N 1
ATOM 641 C CA . ARG A 1 84 ? 6.189 9.681 -32.957 1.00 82.19 84 ARG A CA 1
ATOM 642 C C . ARG A 1 84 ? 6.015 10.684 -31.820 1.00 82.19 84 ARG A C 1
ATOM 644 O O . ARG A 1 84 ? 6.006 11.877 -32.071 1.00 82.19 84 ARG A O 1
ATOM 651 N N . GLU A 1 85 ? 5.912 10.236 -30.576 1.00 80.94 85 GLU A N 1
ATOM 652 C CA . GLU A 1 85 ? 5.790 11.145 -29.427 1.00 80.94 85 GLU A CA 1
ATOM 653 C C . GLU A 1 85 ? 7.108 11.874 -29.106 1.00 80.94 85 GLU A C 1
ATOM 655 O O . GLU A 1 85 ? 7.093 13.044 -28.728 1.00 80.94 85 GLU A O 1
ATOM 660 N N . LEU A 1 86 ? 8.245 11.196 -29.295 1.00 80.94 86 LEU A N 1
ATOM 661 C CA . LEU A 1 86 ? 9.585 11.754 -29.079 1.00 80.94 86 LEU A CA 1
ATOM 662 C C . LEU A 1 86 ? 10.045 12.697 -30.201 1.00 80.94 86 LEU A C 1
ATOM 664 O O . LEU A 1 86 ? 10.752 13.659 -29.920 1.00 80.94 86 LEU A O 1
ATOM 668 N N . PHE A 1 87 ? 9.669 12.418 -31.452 1.00 80.88 87 PHE A N 1
ATOM 669 C CA . PHE A 1 87 ? 10.246 13.072 -32.636 1.00 80.88 87 PHE A CA 1
ATOM 670 C C . PHE A 1 87 ? 9.214 13.608 -33.637 1.00 80.88 87 PHE A C 1
ATOM 672 O O . PHE A 1 87 ? 9.597 14.174 -34.648 1.00 80.88 87 PHE A O 1
ATOM 679 N N . GLY A 1 88 ? 7.915 13.428 -33.393 1.00 63.59 88 GLY A N 1
ATOM 680 C CA . GLY A 1 88 ? 6.841 13.831 -34.309 1.00 63.59 88 GLY A CA 1
ATOM 681 C C . GLY A 1 88 ? 6.221 15.196 -34.010 1.00 63.59 88 GLY A C 1
ATOM 682 O O . GLY A 1 88 ? 5.100 15.441 -34.443 1.00 63.59 88 GLY A O 1
ATOM 683 N N . LYS A 1 89 ? 6.899 16.060 -33.243 1.00 56.78 89 LYS A N 1
ATOM 684 C CA . LYS A 1 89 ? 6.540 17.482 -33.153 1.00 56.78 89 LYS A CA 1
ATOM 685 C C . LYS A 1 89 ? 7.331 18.252 -34.212 1.00 56.78 89 LYS A C 1
ATOM 687 O O . LYS A 1 89 ? 8.410 18.750 -33.907 1.00 56.78 89 LYS A O 1
ATOM 692 N N . GLU A 1 90 ? 6.786 18.326 -35.419 1.00 53.19 90 GLU A N 1
ATOM 693 C CA . GLU A 1 90 ? 7.092 19.370 -36.409 1.00 53.19 90 GLU A CA 1
ATOM 694 C C . GLU A 1 90 ? 5.822 20.179 -36.671 1.00 53.19 90 GLU A C 1
ATOM 696 O O . GLU A 1 90 ? 4.751 19.545 -36.835 1.00 53.19 90 GLU A O 1
#

Secondary structure (DSSP, 8-state):
-HHHHHHHH-TTTT--------STTSSHHHHHHHHHHHHHHTTS-S--------SS--HHHHHHHHHHHTT-------HHHHHHHHH---

pLDDT: mean 88.21, std 9.53, range [53.19, 97.0]

Foldseek 3Di:
DVVVVVLLQCPPPPRPDDDDDDDPPPCSVVVVVVVLVVCVVVVVDPFDFDFDADPPGDPVRRVVSRCVSVVHDDDDDDVVNVCCVVPVPD

InterPro domains:
  IPR002182 NB-ARC [PF00931] (1-81)
  IPR027417 P-loop containing nucleoside triphosphate hydrolase [G3DSA:3.40.50.300] (1-89)
  IPR027417 P-loop containing nucleoside triphosphate hydrolase [SSF52540] (2-78)
  IPR050905 Plant disease resistance NBS-LRR [PTHR33463] (2-83)